Protein AF-A0A8C7DKJ1-F1 (afdb_monomer)

Structure (mmCIF, N/CA/C/O backbone):
data_AF-A0A8C7DKJ1-F1
#
_entry.id   AF-A0A8C7DKJ1-F1
#
loop_
_atom_site.group_PDB
_atom_site.id
_atom_site.type_symbol
_atom_site.label_atom_id
_atom_site.label_alt_id
_atom_site.label_comp_id
_atom_site.label_asym_id
_atom_site.label_entity_id
_atom_site.label_seq_id
_atom_site.pdbx_PDB_ins_code
_atom_site.Cartn_x
_atom_site.Cartn_y
_atom_site.Cartn_z
_atom_site.occupancy
_atom_site.B_iso_or_equiv
_atom_site.auth_seq_id
_atom_site.auth_comp_id
_atom_site.auth_asym_id
_atom_site.auth_atom_id
_atom_site.pdbx_PDB_model_num
ATOM 1 N N . MET A 1 1 ? 5.495 -5.713 -26.127 1.00 49.66 1 MET A N 1
ATOM 2 C CA . MET A 1 1 ? 6.373 -4.674 -25.534 1.00 49.66 1 MET A CA 1
ATOM 3 C C . MET A 1 1 ? 5.590 -3.442 -25.077 1.00 49.66 1 MET A C 1
ATOM 5 O O . MET A 1 1 ? 5.951 -2.911 -24.039 1.00 49.66 1 MET A O 1
ATOM 9 N N . ALA A 1 2 ? 4.492 -3.054 -25.748 1.00 59.97 2 ALA A N 1
ATOM 10 C CA . ALA A 1 2 ? 3.644 -1.925 -25.333 1.00 59.97 2 ALA A CA 1
ATOM 11 C C . ALA A 1 2 ? 3.027 -2.064 -23.924 1.00 59.97 2 ALA A C 1
ATOM 13 O O . ALA A 1 2 ? 2.925 -1.076 -23.205 1.00 59.97 2 ALA A O 1
ATOM 14 N N . ASP A 1 3 ? 2.681 -3.282 -23.491 1.00 83.88 3 ASP A N 1
ATOM 15 C CA . ASP A 1 3 ? 1.989 -3.473 -22.206 1.00 83.88 3 ASP A CA 1
ATOM 16 C C . ASP A 1 3 ? 2.876 -3.164 -20.992 1.00 83.88 3 ASP A C 1
ATOM 18 O O . ASP A 1 3 ? 2.403 -2.602 -20.009 1.00 83.88 3 ASP A O 1
ATOM 22 N N . ARG A 1 4 ? 4.184 -3.459 -21.064 1.00 87.56 4 ARG A N 1
ATOM 23 C CA . ARG A 1 4 ? 5.123 -3.195 -19.960 1.00 87.56 4 ARG A CA 1
ATOM 24 C C . ARG A 1 4 ? 5.348 -1.701 -19.768 1.00 87.56 4 ARG A C 1
ATOM 26 O O . ARG A 1 4 ? 5.217 -1.200 -18.657 1.00 87.56 4 ARG A O 1
ATOM 33 N N . GLU A 1 5 ? 5.668 -0.992 -20.847 1.00 89.69 5 GLU A N 1
ATOM 34 C CA . GLU A 1 5 ? 5.900 0.455 -20.808 1.00 89.69 5 GLU A CA 1
ATOM 35 C C . GLU A 1 5 ? 4.640 1.207 -20.372 1.00 89.69 5 GLU A C 1
ATOM 37 O O . GLU A 1 5 ? 4.728 2.130 -19.563 1.00 89.69 5 GLU A O 1
ATOM 42 N N . HIS A 1 6 ? 3.464 0.761 -20.827 1.00 92.62 6 HIS A N 1
ATOM 43 C CA . HIS A 1 6 ? 2.182 1.302 -20.387 1.00 92.62 6 HIS A CA 1
ATOM 44 C C . HIS A 1 6 ? 1.953 1.093 -18.882 1.00 92.62 6 HIS A C 1
ATOM 46 O O . HIS A 1 6 ? 1.615 2.045 -18.181 1.00 92.62 6 HIS A O 1
ATOM 52 N N . LEU A 1 7 ? 2.197 -0.114 -18.356 1.00 91.94 7 LEU A N 1
ATOM 53 C CA . LEU A 1 7 ? 2.068 -0.403 -16.921 1.00 91.94 7 LEU A CA 1
ATOM 54 C C . LEU A 1 7 ? 3.050 0.414 -16.067 1.00 91.94 7 LEU A C 1
ATOM 56 O O . LEU A 1 7 ? 2.675 0.922 -15.011 1.00 91.94 7 LEU A O 1
ATOM 60 N N . VAL A 1 8 ? 4.295 0.580 -16.523 1.00 92.38 8 VAL A N 1
ATOM 61 C CA . VAL A 1 8 ? 5.293 1.413 -15.832 1.00 92.38 8 VAL A CA 1
ATOM 62 C C . VAL A 1 8 ? 4.885 2.885 -15.859 1.00 92.38 8 VAL A C 1
ATOM 64 O O . VAL A 1 8 ? 5.001 3.576 -14.847 1.00 92.38 8 VAL A O 1
ATOM 67 N N . TYR A 1 9 ? 4.369 3.378 -16.986 1.00 94.25 9 TYR A N 1
ATOM 68 C CA . TYR A 1 9 ? 3.861 4.744 -17.083 1.00 94.25 9 TYR A CA 1
ATOM 69 C C . TYR A 1 9 ? 2.651 4.968 -16.166 1.00 94.25 9 TYR A C 1
ATOM 71 O O . TYR A 1 9 ? 2.610 5.954 -15.431 1.00 94.25 9 TYR A O 1
ATOM 79 N N . GLN A 1 10 ? 1.716 4.017 -16.120 1.00 93.94 10 GLN A N 1
ATOM 80 C CA . GLN A 1 10 ? 0.582 4.044 -15.199 1.00 93.94 10 GLN A CA 1
ATOM 81 C C . GLN A 1 10 ? 1.036 4.048 -13.732 1.00 93.94 10 GLN A C 1
ATOM 83 O O . GLN A 1 10 ? 0.512 4.826 -12.937 1.00 93.94 10 GLN A O 1
ATOM 88 N N . ALA A 1 11 ? 2.051 3.254 -13.373 1.00 93.75 11 ALA A N 1
ATOM 89 C CA . ALA A 1 11 ? 2.623 3.263 -12.028 1.00 93.75 11 ALA A CA 1
ATOM 90 C C . ALA A 1 11 ? 3.230 4.628 -11.659 1.00 93.75 11 ALA A C 1
ATOM 92 O O . ALA A 1 11 ? 3.038 5.096 -10.539 1.00 93.75 11 ALA A O 1
ATOM 93 N N . LYS A 1 12 ? 3.905 5.301 -12.600 1.00 94.25 12 LYS A N 1
ATOM 94 C CA . LYS A 1 12 ? 4.431 6.663 -12.394 1.00 94.25 12 LYS A CA 1
ATOM 95 C C . LYS A 1 12 ? 3.313 7.687 -12.197 1.00 94.25 12 LYS A C 1
ATOM 97 O O . LYS A 1 12 ? 3.416 8.541 -11.324 1.00 94.25 12 LYS A O 1
ATOM 102 N N . LEU A 1 13 ? 2.226 7.598 -12.965 1.00 95.56 13 LEU A N 1
ATOM 103 C CA . LEU A 1 13 ? 1.056 8.461 -12.759 1.00 95.56 13 LEU A CA 1
ATOM 104 C C . LEU A 1 13 ? 0.414 8.219 -11.386 1.00 95.56 13 LEU A C 1
ATOM 106 O O . LEU A 1 13 ? 0.080 9.173 -10.686 1.00 95.56 13 LEU A O 1
ATOM 110 N N . ALA A 1 14 ? 0.285 6.953 -10.982 1.00 94.06 14 ALA A N 1
ATOM 111 C CA . ALA A 1 14 ? -0.242 6.580 -9.674 1.00 94.06 14 ALA A CA 1
ATOM 112 C C . ALA A 1 14 ? 0.647 7.083 -8.524 1.00 94.06 14 ALA A C 1
ATOM 114 O O . ALA A 1 14 ? 0.116 7.535 -7.512 1.00 94.06 14 ALA A O 1
ATOM 115 N N . GLU A 1 15 ? 1.974 7.065 -8.687 1.00 93.06 15 GLU A N 1
ATOM 116 C CA . GLU A 1 15 ? 2.923 7.659 -7.737 1.00 93.06 15 GLU A CA 1
ATOM 117 C C . GLU A 1 15 ? 2.673 9.163 -7.558 1.00 93.06 15 GLU A C 1
ATOM 119 O O . GLU A 1 15 ? 2.519 9.623 -6.430 1.00 93.06 15 GLU A O 1
ATOM 124 N N . GLN A 1 16 ? 2.559 9.918 -8.657 1.00 94.31 16 GLN A N 1
ATOM 125 C CA . GLN A 1 16 ? 2.298 11.366 -8.608 1.00 94.31 16 GLN A CA 1
ATOM 126 C C . GLN A 1 16 ? 0.930 11.707 -8.001 1.00 94.31 16 GLN A C 1
ATOM 128 O O . GLN A 1 16 ? 0.756 12.773 -7.417 1.00 94.31 16 GLN A O 1
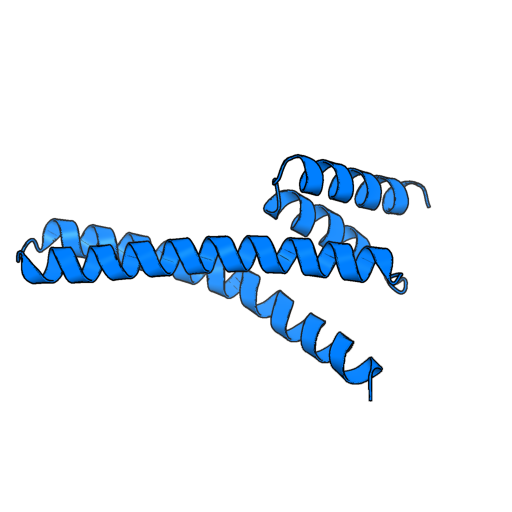ATOM 133 N N . ALA A 1 17 ? -0.043 10.806 -8.137 1.00 94.62 17 ALA A N 1
ATOM 134 C CA . ALA A 1 17 ? -1.374 10.944 -7.558 1.00 94.62 17 ALA A CA 1
ATOM 135 C C . ALA A 1 17 ? -1.490 10.362 -6.134 1.00 94.62 17 ALA A C 1
ATOM 137 O O . ALA A 1 17 ? -2.594 10.313 -5.593 1.00 94.62 17 ALA A O 1
ATOM 138 N N . GLU A 1 18 ? -0.391 9.872 -5.549 1.00 92.81 18 GLU A N 1
ATOM 139 C CA . GLU A 1 18 ? -0.351 9.186 -4.247 1.00 92.81 18 GLU A CA 1
ATOM 140 C C . GLU A 1 18 ? -1.295 7.966 -4.145 1.00 92.81 18 GLU A C 1
ATOM 142 O O . GLU A 1 18 ? -1.692 7.532 -3.060 1.00 92.81 18 GLU A O 1
ATOM 147 N N . ARG A 1 19 ? -1.647 7.354 -5.282 1.00 94.44 19 ARG A N 1
ATOM 148 C CA . ARG A 1 19 ? -2.526 6.176 -5.367 1.00 94.44 19 ARG A CA 1
ATOM 149 C C . ARG A 1 19 ? -1.708 4.889 -5.309 1.00 94.44 19 ARG A C 1
ATOM 151 O O . ARG A 1 19 ? -1.667 4.101 -6.252 1.00 94.44 19 ARG A O 1
ATOM 158 N N . TYR A 1 20 ? -1.041 4.668 -4.178 1.00 91.62 20 TYR A N 1
ATOM 159 C CA . TYR A 1 20 ? -0.053 3.592 -4.035 1.00 91.62 20 TYR A CA 1
ATOM 160 C C . TYR A 1 20 ? -0.626 2.172 -4.175 1.00 91.62 20 TYR A C 1
ATOM 162 O O . TYR A 1 20 ? 0.098 1.282 -4.612 1.00 91.62 20 TYR A O 1
ATOM 170 N N . ASP A 1 21 ? -1.905 1.940 -3.862 1.00 89.44 21 ASP A N 1
ATOM 171 C CA . ASP A 1 21 ? -2.538 0.632 -4.091 1.00 89.44 21 ASP A CA 1
ATOM 172 C C . ASP A 1 21 ? -2.603 0.285 -5.593 1.00 89.44 21 ASP A C 1
ATOM 174 O O . ASP A 1 21 ? -2.273 -0.836 -5.982 1.00 89.44 21 ASP A O 1
ATOM 178 N N . GLU A 1 22 ? -2.921 1.259 -6.452 1.00 90.75 22 GLU A N 1
ATOM 179 C CA . GLU A 1 22 ? -2.928 1.078 -7.916 1.00 90.75 22 GLU A CA 1
ATOM 180 C C . GLU A 1 22 ? -1.516 0.968 -8.490 1.00 90.75 22 GLU A C 1
ATOM 182 O O . GLU A 1 22 ? -1.264 0.224 -9.443 1.00 90.75 22 GLU A O 1
ATOM 187 N N . MET A 1 23 ? -0.571 1.689 -7.882 1.00 92.44 23 MET A N 1
ATOM 188 C CA . MET A 1 23 ? 0.845 1.561 -8.203 1.00 92.44 23 MET A CA 1
ATOM 189 C C . MET A 1 23 ? 1.336 0.133 -7.916 1.00 92.44 23 MET A C 1
ATOM 191 O O . MET A 1 23 ? 2.038 -0.452 -8.739 1.00 92.44 23 MET A O 1
ATOM 195 N N . VAL A 1 24 ? 0.934 -0.462 -6.783 1.00 90.69 24 VAL A N 1
ATOM 196 C CA . VAL A 1 24 ? 1.253 -1.858 -6.443 1.00 90.69 24 VAL A CA 1
ATOM 197 C C . VAL A 1 24 ? 0.647 -2.820 -7.463 1.00 90.69 24 VAL A C 1
ATOM 199 O O . VAL A 1 24 ? 1.336 -3.745 -7.886 1.00 90.69 24 VAL A O 1
ATOM 202 N N . GLU A 1 25 ? -0.606 -2.624 -7.872 1.00 91.19 25 GLU A N 1
ATOM 203 C CA . GLU A 1 25 ? -1.260 -3.465 -8.883 1.00 91.19 25 GLU A CA 1
ATOM 204 C C . GLU A 1 25 ? -0.531 -3.411 -10.233 1.00 91.19 25 GLU A C 1
ATOM 206 O O . GLU A 1 25 ? -0.160 -4.448 -10.786 1.00 91.19 25 GLU A O 1
ATOM 211 N N . SER A 1 26 ? -0.223 -2.204 -10.709 1.00 91.19 26 SER A N 1
ATOM 212 C CA . SER A 1 26 ? 0.497 -1.997 -11.970 1.00 91.19 26 SER A CA 1
ATOM 213 C C . SER A 1 26 ? 1.883 -2.649 -11.936 1.00 91.19 26 SER A C 1
ATOM 215 O O . SER A 1 26 ? 2.258 -3.391 -12.844 1.00 91.19 26 SER A O 1
ATOM 217 N N . MET A 1 27 ? 2.632 -2.448 -10.847 1.00 90.56 27 MET A N 1
ATOM 218 C CA . MET A 1 27 ? 3.980 -3.000 -10.703 1.00 90.56 27 MET A CA 1
ATOM 219 C C . MET A 1 27 ? 3.996 -4.513 -10.434 1.00 90.56 27 MET A C 1
ATOM 221 O O . MET A 1 27 ? 4.962 -5.181 -10.807 1.00 90.56 27 MET A O 1
ATOM 225 N N . LYS A 1 28 ? 2.935 -5.086 -9.845 1.00 89.25 28 LYS A N 1
ATOM 226 C CA . LYS A 1 28 ? 2.744 -6.546 -9.759 1.00 89.25 28 LYS A CA 1
ATOM 227 C C . LYS A 1 28 ? 2.606 -7.163 -11.146 1.00 89.25 28 LYS A C 1
ATOM 229 O O . LYS A 1 28 ? 3.232 -8.187 -11.402 1.00 89.25 28 LYS A O 1
ATOM 234 N N . ASN A 1 29 ? 1.839 -6.528 -12.033 1.00 89.75 29 ASN A N 1
ATOM 235 C CA . ASN A 1 29 ? 1.675 -7.000 -13.406 1.00 89.75 29 ASN A CA 1
ATOM 236 C C . ASN A 1 29 ? 3.013 -6.987 -14.152 1.00 89.75 29 ASN A C 1
ATOM 238 O O . ASN A 1 29 ? 3.358 -7.987 -14.771 1.00 89.75 29 ASN A O 1
ATOM 242 N N . VAL A 1 30 ? 3.813 -5.920 -14.003 1.00 88.62 30 VAL A N 1
ATOM 243 C CA . VAL A 1 30 ? 5.175 -5.839 -14.574 1.00 88.62 30 VAL A CA 1
ATOM 244 C C . VAL A 1 30 ? 6.085 -6.941 -14.021 1.00 88.62 30 VAL A C 1
ATOM 246 O O . VAL A 1 30 ? 6.773 -7.614 -14.785 1.00 88.62 30 VAL A O 1
ATOM 249 N N . ALA A 1 31 ? 6.063 -7.174 -12.704 1.00 86.06 31 ALA A N 1
ATOM 250 C CA . ALA A 1 31 ? 6.850 -8.229 -12.062 1.00 86.06 31 ALA A CA 1
ATOM 251 C C . ALA A 1 31 ? 6.418 -9.653 -12.460 1.00 86.06 31 ALA A C 1
ATOM 253 O O . ALA A 1 31 ? 7.208 -10.585 -12.332 1.00 86.06 31 ALA A O 1
ATOM 254 N N . GLY A 1 32 ? 5.184 -9.826 -12.939 1.00 85.88 32 GLY A N 1
ATOM 255 C CA . GLY A 1 32 ? 4.659 -11.098 -13.430 1.00 85.88 32 GLY A CA 1
ATOM 256 C C . GLY A 1 32 ? 5.048 -11.441 -14.871 1.00 85.88 32 GLY A C 1
ATOM 257 O O . GLY A 1 32 ? 4.758 -12.550 -15.306 1.00 85.88 32 GLY A O 1
ATOM 258 N N . MET A 1 33 ? 5.698 -10.540 -15.619 1.00 84.62 33 MET A N 1
ATOM 259 C CA . MET A 1 33 ? 5.957 -10.730 -17.059 1.00 84.62 33 MET A CA 1
ATOM 260 C C . MET A 1 33 ? 7.117 -11.692 -17.399 1.00 84.62 33 MET A C 1
ATOM 262 O O . MET A 1 33 ? 7.530 -11.729 -18.549 1.00 84.62 33 MET A O 1
ATOM 266 N N . ASP A 1 34 ? 7.646 -12.468 -16.448 1.00 77.69 34 ASP A N 1
ATOM 267 C CA . ASP A 1 34 ? 8.775 -13.416 -16.618 1.00 77.69 34 ASP A CA 1
ATOM 268 C C . ASP A 1 34 ? 10.039 -12.812 -17.273 1.00 77.69 34 ASP A C 1
ATOM 270 O O . ASP A 1 34 ? 10.864 -13.493 -17.879 1.00 77.69 34 ASP A O 1
ATOM 274 N N . VAL A 1 35 ? 10.203 -11.492 -17.140 1.00 83.31 35 VAL A N 1
ATOM 275 C CA . VAL A 1 35 ? 11.383 -10.742 -17.580 1.00 83.31 35 VAL A CA 1
ATOM 276 C C . VAL A 1 35 ? 12.004 -10.058 -16.372 1.00 83.31 35 VAL A C 1
ATOM 278 O O . VAL A 1 35 ? 11.305 -9.586 -15.475 1.00 83.31 35 VAL A O 1
ATOM 281 N N . GLU A 1 36 ? 13.331 -9.963 -16.362 1.00 86.12 36 GLU A N 1
ATOM 282 C CA . GLU A 1 36 ? 14.054 -9.292 -15.292 1.00 86.12 36 GLU A CA 1
ATOM 283 C C . GLU A 1 36 ? 13.635 -7.814 -15.159 1.00 86.12 36 GLU A C 1
ATOM 285 O O . GLU A 1 36 ? 13.457 -7.082 -16.144 1.00 86.12 36 GLU A O 1
ATOM 290 N N . LEU A 1 37 ? 13.438 -7.384 -13.911 1.00 87.06 37 LEU A N 1
ATOM 291 C CA . LEU A 1 37 ? 13.094 -6.007 -13.578 1.00 87.06 37 LEU A CA 1
ATOM 292 C C . LEU A 1 37 ? 14.337 -5.126 -13.645 1.00 87.06 37 LEU A C 1
ATOM 294 O O . LEU A 1 37 ? 15.358 -5.416 -13.012 1.00 87.06 37 LEU A O 1
ATOM 298 N N . THR A 1 38 ? 14.206 -3.999 -14.336 1.00 90.38 38 THR A N 1
ATOM 299 C CA . THR A 1 38 ? 15.208 -2.937 -14.328 1.00 90.38 38 THR A CA 1
ATOM 300 C C . THR A 1 38 ? 15.338 -2.326 -12.932 1.00 90.38 38 THR A C 1
ATOM 302 O O . THR A 1 38 ? 14.474 -2.475 -12.060 1.00 90.38 38 THR A O 1
ATOM 305 N N . VAL A 1 39 ? 16.433 -1.594 -12.711 1.00 89.12 39 VAL A N 1
ATOM 306 C CA . VAL A 1 39 ? 16.663 -0.868 -11.453 1.00 89.12 39 VAL A CA 1
ATOM 307 C C . VAL A 1 39 ? 15.520 0.110 -11.164 1.00 89.12 39 VAL A C 1
ATOM 309 O O . VAL A 1 39 ? 15.069 0.209 -10.024 1.00 89.12 39 VAL A O 1
ATOM 312 N N . GLU A 1 40 ? 15.018 0.794 -12.193 1.00 89.06 40 GLU A N 1
ATOM 313 C CA . GLU A 1 40 ? 13.915 1.747 -12.063 1.00 89.06 40 GLU A CA 1
ATOM 314 C C . GLU A 1 40 ? 12.614 1.060 -11.627 1.00 89.06 40 GLU A C 1
ATOM 316 O O . GLU A 1 40 ? 11.988 1.478 -10.656 1.00 89.06 40 GLU A O 1
ATOM 321 N N . GLU A 1 41 ? 12.237 -0.045 -12.267 1.00 88.75 41 GLU A N 1
ATOM 322 C CA . GLU A 1 41 ? 11.013 -0.777 -11.919 1.00 88.75 41 GLU A CA 1
ATOM 323 C C . GLU A 1 41 ? 11.091 -1.406 -10.529 1.00 88.75 41 GLU A C 1
ATOM 325 O O . GLU A 1 41 ? 10.112 -1.407 -9.785 1.00 88.75 41 GLU A O 1
ATOM 330 N N . ARG A 1 42 ? 12.265 -1.898 -10.125 1.00 89.56 42 ARG A N 1
ATOM 331 C CA . ARG A 1 42 ? 12.475 -2.403 -8.763 1.00 89.56 42 ARG A CA 1
ATOM 332 C C . ARG A 1 42 ? 12.306 -1.298 -7.719 1.00 89.56 42 ARG A C 1
ATOM 334 O O . ARG A 1 42 ? 11.748 -1.546 -6.645 1.00 89.56 42 ARG A O 1
ATOM 341 N N . ASN A 1 43 ? 12.759 -0.083 -8.032 1.00 89.44 43 ASN A N 1
ATOM 342 C CA . ASN A 1 43 ? 12.558 1.082 -7.176 1.00 89.44 43 ASN A CA 1
ATOM 343 C C . ASN A 1 43 ? 11.076 1.461 -7.099 1.00 89.44 43 ASN A C 1
ATOM 345 O O . ASN A 1 43 ? 10.569 1.613 -5.990 1.00 89.44 43 ASN A O 1
ATOM 349 N N . LEU A 1 44 ? 10.366 1.520 -8.232 1.00 90.69 44 LEU A N 1
ATOM 350 C CA . LEU A 1 44 ? 8.922 1.787 -8.268 1.00 90.69 44 LEU A CA 1
ATOM 351 C C . LEU A 1 44 ? 8.140 0.756 -7.444 1.00 90.69 44 LEU A C 1
ATOM 353 O O . LEU A 1 44 ? 7.328 1.124 -6.599 1.00 90.69 44 LEU A O 1
ATOM 357 N N . LEU A 1 45 ? 8.448 -0.534 -7.604 1.00 89.44 45 LEU A N 1
ATOM 358 C CA . LEU A 1 45 ? 7.857 -1.607 -6.802 1.00 89.44 45 LEU A CA 1
ATOM 359 C C . LEU A 1 45 ? 8.120 -1.381 -5.302 1.00 89.44 45 LEU A C 1
ATOM 361 O O . LEU A 1 45 ? 7.211 -1.476 -4.480 1.00 89.44 45 LEU A O 1
ATOM 365 N N . SER A 1 46 ? 9.353 -1.026 -4.934 1.00 90.00 46 SER A N 1
ATOM 366 C CA . SER A 1 46 ? 9.731 -0.775 -3.538 1.00 90.00 46 SER A CA 1
ATOM 367 C C . SER A 1 46 ? 8.994 0.426 -2.939 1.00 90.00 46 SER A C 1
ATOM 369 O O . SER A 1 46 ? 8.520 0.345 -1.804 1.00 90.00 46 SER A O 1
ATOM 371 N N . VAL A 1 47 ? 8.873 1.523 -3.690 1.00 90.56 47 VAL A N 1
ATOM 372 C CA . VAL A 1 47 ? 8.139 2.731 -3.284 1.00 90.56 47 VAL A CA 1
ATOM 373 C C . VAL A 1 47 ? 6.658 2.416 -3.090 1.00 90.56 47 VAL A C 1
ATOM 375 O O . VAL A 1 47 ? 6.104 2.743 -2.038 1.00 90.56 47 VAL A O 1
ATOM 378 N N . ALA A 1 48 ? 6.039 1.717 -4.044 1.00 89.69 48 ALA A N 1
ATOM 379 C CA . ALA A 1 48 ? 4.631 1.339 -3.990 1.00 89.69 48 ALA A CA 1
ATOM 380 C C . ALA A 1 48 ? 4.313 0.542 -2.713 1.00 89.69 48 ALA A C 1
ATOM 382 O O . ALA A 1 48 ? 3.492 0.954 -1.891 1.00 89.69 48 ALA A O 1
ATOM 383 N N . TYR A 1 49 ? 5.036 -0.561 -2.481 1.00 87.50 49 TYR A N 1
ATOM 384 C CA . TYR A 1 49 ? 4.806 -1.407 -1.308 1.00 87.50 49 TYR A CA 1
ATOM 385 C C . TYR A 1 49 ? 5.143 -0.709 0.011 1.00 87.50 49 TYR A C 1
ATOM 387 O O . TYR A 1 49 ? 4.400 -0.862 0.982 1.00 87.50 49 TYR A O 1
ATOM 395 N N . LYS A 1 50 ? 6.235 0.069 0.076 1.00 89.12 50 LYS A N 1
ATOM 396 C CA . LYS A 1 50 ? 6.619 0.790 1.300 1.00 89.12 50 LYS A CA 1
ATOM 397 C C . LYS A 1 50 ? 5.520 1.757 1.740 1.00 89.12 50 LYS A C 1
ATOM 399 O O . LYS A 1 50 ? 5.221 1.815 2.933 1.00 89.12 50 LYS A O 1
ATOM 404 N N . ASN A 1 51 ? 4.920 2.483 0.80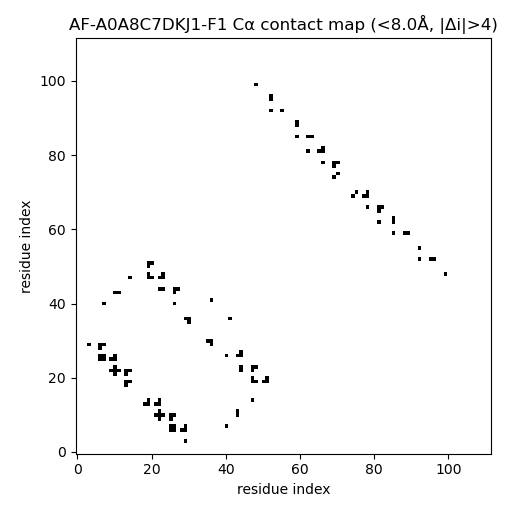0 1.00 88.69 51 ASN A N 1
ATOM 405 C CA . ASN A 1 51 ? 3.859 3.438 1.105 1.00 88.69 51 ASN A CA 1
ATOM 406 C C . ASN A 1 51 ? 2.560 2.741 1.523 1.00 88.69 51 ASN A C 1
ATOM 408 O O . ASN A 1 51 ? 2.009 3.083 2.570 1.00 88.69 51 ASN A O 1
ATOM 412 N N . VAL A 1 52 ? 2.126 1.703 0.797 1.00 88.38 52 VAL A N 1
ATOM 413 C CA . VAL A 1 52 ? 0.925 0.925 1.159 1.00 88.38 52 VAL A CA 1
ATOM 414 C C . VAL A 1 52 ? 1.065 0.306 2.554 1.00 88.38 52 VAL A C 1
ATOM 416 O O . VAL A 1 52 ? 0.200 0.485 3.413 1.00 88.38 52 VAL A O 1
ATOM 419 N N . ILE A 1 53 ? 2.181 -0.378 2.828 1.00 8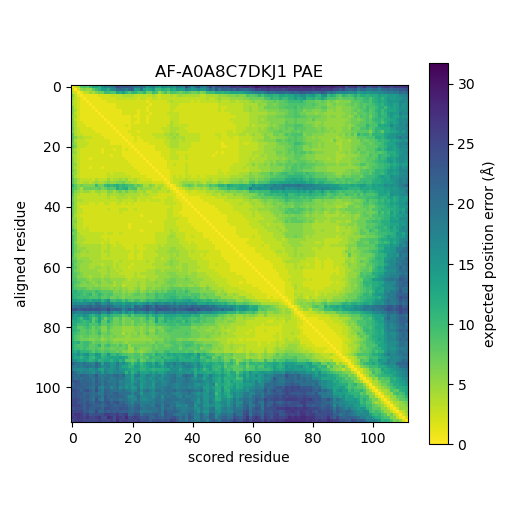5.12 53 ILE A N 1
ATOM 420 C CA . ILE A 1 53 ? 2.437 -1.002 4.137 1.00 85.12 53 ILE A CA 1
ATOM 421 C C . ILE A 1 53 ? 2.584 0.064 5.232 1.00 85.12 53 ILE A C 1
ATOM 423 O O . ILE A 1 53 ? 2.120 -0.134 6.356 1.00 85.12 53 ILE A O 1
ATOM 427 N N . GLY A 1 54 ? 3.214 1.201 4.927 1.00 86.81 54 GLY A N 1
ATOM 428 C CA . GLY A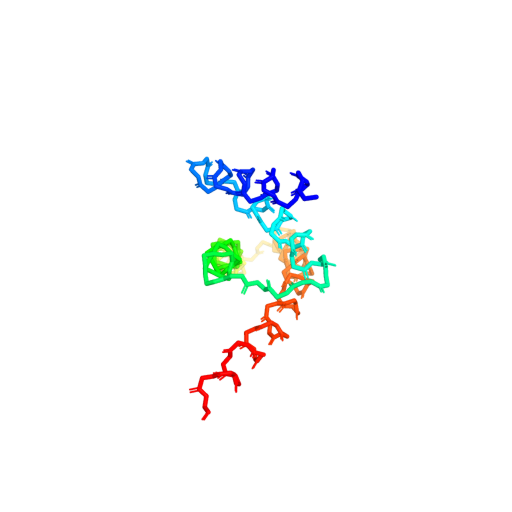 1 54 ? 3.360 2.325 5.852 1.00 86.81 54 GLY A CA 1
ATOM 429 C C . GLY A 1 54 ? 2.012 2.900 6.292 1.00 86.81 54 GLY A C 1
ATOM 430 O O . GLY A 1 54 ? 1.769 3.031 7.496 1.00 86.81 54 GLY A O 1
ATOM 431 N N . ALA A 1 55 ? 1.119 3.169 5.337 1.00 87.50 55 ALA A N 1
ATOM 432 C CA . ALA A 1 55 ? -0.233 3.656 5.598 1.00 87.50 55 ALA A CA 1
ATOM 433 C C . ALA A 1 55 ? -1.053 2.647 6.420 1.00 87.50 55 ALA A C 1
ATOM 435 O O . ALA A 1 55 ? -1.673 3.010 7.423 1.00 87.50 55 ALA A O 1
ATOM 436 N N . ARG A 1 56 ? -0.976 1.359 6.070 1.00 85.62 56 ARG A N 1
ATOM 437 C CA . ARG A 1 56 ? -1.625 0.259 6.803 1.00 85.62 56 ARG A CA 1
ATOM 438 C C . ARG A 1 56 ? -1.137 0.144 8.247 1.00 85.62 56 ARG A C 1
ATOM 440 O O . ARG A 1 56 ? -1.940 0.155 9.178 1.00 85.62 56 ARG A O 1
ATOM 447 N N . ARG A 1 57 ? 0.182 0.184 8.473 1.00 87.06 57 ARG A N 1
ATOM 448 C CA . ARG A 1 57 ? 0.776 0.224 9.824 1.00 87.06 57 ARG A CA 1
ATOM 449 C C . ARG A 1 57 ? 0.342 1.450 10.623 1.00 87.06 57 ARG A C 1
ATOM 451 O O . ARG A 1 57 ? 0.155 1.353 11.835 1.00 87.06 57 ARG A O 1
ATOM 458 N N . ALA A 1 58 ? 0.220 2.615 9.988 1.00 88.69 58 ALA A N 1
ATOM 459 C CA . ALA A 1 58 ? -0.293 3.811 10.651 1.00 88.69 58 ALA A CA 1
ATOM 460 C C . ALA A 1 58 ? -1.759 3.626 11.073 1.00 88.69 58 ALA A C 1
ATOM 462 O O . ALA A 1 58 ? -2.076 3.853 12.240 1.00 88.69 58 ALA A O 1
ATOM 463 N N . SER A 1 59 ? -2.607 3.122 10.173 1.00 89.75 59 SER A N 1
ATOM 464 C CA . SER A 1 59 ? -4.006 2.778 10.457 1.00 89.75 59 SER A CA 1
ATOM 465 C C . SER A 1 59 ? -4.127 1.790 11.622 1.00 89.75 59 SER A C 1
ATOM 467 O O . SER A 1 59 ? -4.817 2.062 12.605 1.00 89.75 59 SER A O 1
ATOM 469 N N . TRP A 1 60 ? -3.356 0.699 11.595 1.00 86.62 60 TRP A N 1
ATOM 470 C CA . TRP A 1 60 ? -3.325 -0.297 12.666 1.00 86.62 60 TRP A CA 1
ATOM 471 C C . TRP A 1 60 ? -2.966 0.296 14.036 1.00 86.62 60 TRP A C 1
ATOM 473 O O . TRP A 1 60 ? -3.609 -0.016 15.043 1.00 86.62 60 TRP A O 1
ATOM 483 N N . ARG A 1 61 ? -1.954 1.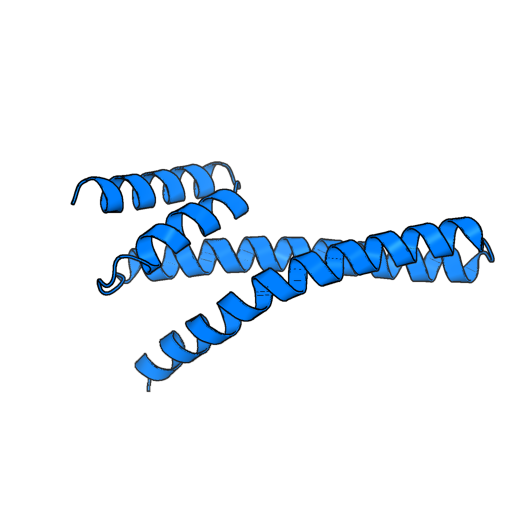176 14.090 1.00 90.12 61 ARG A N 1
ATOM 484 C CA . ARG A 1 61 ? -1.559 1.863 15.333 1.00 90.12 61 ARG A CA 1
ATOM 485 C C . ARG A 1 61 ? -2.681 2.745 15.871 1.00 90.12 61 ARG A C 1
ATOM 487 O O . ARG A 1 61 ? -2.913 2.748 17.079 1.00 90.12 61 ARG A O 1
ATOM 494 N N . ILE A 1 62 ? -3.379 3.466 14.995 1.00 91.75 62 ILE A N 1
ATOM 495 C CA . ILE A 1 62 ? -4.518 4.308 15.381 1.00 91.75 62 ILE A CA 1
ATOM 496 C C . ILE A 1 62 ? -5.636 3.443 15.966 1.00 91.75 62 ILE A C 1
ATOM 498 O O . ILE A 1 62 ? -6.097 3.727 17.068 1.00 91.75 62 ILE A O 1
ATOM 502 N N . ILE A 1 63 ? -6.017 2.359 15.284 1.00 91.19 63 ILE A N 1
ATOM 503 C CA . ILE A 1 63 ? -7.082 1.452 15.739 1.00 91.19 63 ILE A CA 1
ATOM 504 C C . ILE A 1 63 ? -6.727 0.830 17.092 1.00 91.19 63 ILE A C 1
ATOM 506 O O . ILE A 1 63 ? -7.538 0.863 18.011 1.00 91.19 63 ILE A O 1
ATOM 510 N N . SER A 1 64 ? -5.493 0.348 17.251 1.00 89.19 64 SER A N 1
ATOM 511 C CA . SER A 1 64 ? -5.014 -0.209 18.525 1.00 89.19 64 SER A CA 1
ATOM 512 C C . SER A 1 64 ? -5.052 0.833 19.653 1.00 89.19 64 SER A C 1
ATOM 514 O O . SER A 1 64 ? -5.394 0.523 20.790 1.00 89.19 64 SER A O 1
ATOM 516 N N . SER A 1 65 ? -4.748 2.096 19.336 1.00 90.62 65 SER A N 1
ATOM 517 C CA . SER A 1 65 ? -4.815 3.192 20.311 1.00 90.62 65 SER A CA 1
ATOM 518 C C . SER A 1 65 ? -6.257 3.552 20.681 1.00 90.62 65 SER A C 1
ATOM 520 O O . SER A 1 65 ? -6.511 3.964 21.811 1.00 90.62 65 SER A O 1
ATOM 522 N N . LEU A 1 66 ? -7.204 3.430 19.745 1.00 91.00 66 LEU A N 1
ATOM 523 C CA . LEU A 1 66 ? -8.633 3.622 20.009 1.00 91.00 66 LEU A CA 1
ATOM 524 C C . LEU A 1 66 ? -9.196 2.496 20.875 1.00 91.00 66 LEU A C 1
ATOM 526 O O . LEU A 1 66 ? -9.934 2.781 21.812 1.00 91.00 66 LEU A O 1
ATOM 530 N N . GLU A 1 67 ? -8.800 1.251 20.607 1.00 89.19 67 GLU A N 1
ATOM 531 C CA . GLU A 1 67 ? -9.186 0.092 21.414 1.00 89.19 67 GLU A CA 1
ATOM 532 C C . GLU A 1 67 ? -8.784 0.288 22.878 1.00 89.19 67 GLU A C 1
ATOM 534 O O . GLU A 1 67 ? -9.639 0.236 23.758 1.00 89.19 67 GLU A O 1
ATOM 539 N N . GLN A 1 68 ? -7.517 0.637 23.131 1.00 88.69 68 GLN A N 1
ATOM 540 C CA . GLN A 1 68 ? -7.023 0.856 24.492 1.00 88.69 68 GLN A CA 1
ATOM 541 C C . GLN A 1 68 ? -7.758 1.995 25.214 1.00 88.69 68 GLN A C 1
ATOM 543 O O . GLN A 1 68 ? -8.025 1.920 26.413 1.00 88.69 68 GLN A O 1
ATOM 548 N N . LYS A 1 69 ? -8.084 3.075 24.491 1.00 89.81 69 LYS A N 1
ATOM 549 C CA . LYS A 1 69 ? -8.830 4.209 25.055 1.00 89.81 69 LYS A CA 1
ATOM 550 C C . LYS A 1 69 ? -10.255 3.831 25.436 1.00 89.81 69 LYS A C 1
ATOM 552 O O . LYS A 1 69 ? -10.768 4.397 26.397 1.00 89.81 69 LYS A O 1
ATOM 557 N N . GLU A 1 70 ? -10.895 2.948 24.677 1.00 90.31 70 GLU A N 1
ATOM 558 C CA . GLU A 1 70 ? -12.280 2.552 24.931 1.00 90.31 7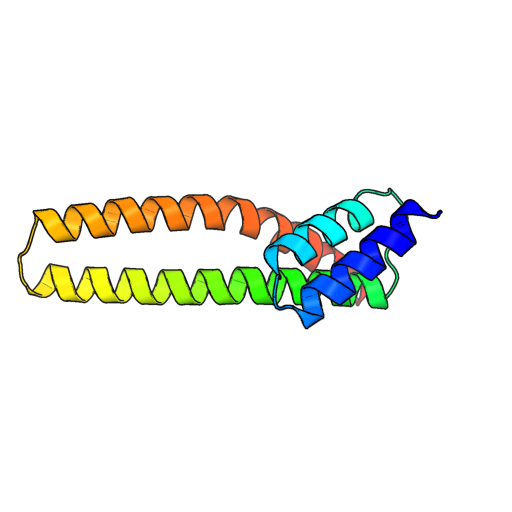0 GLU A CA 1
ATOM 559 C C . GLU A 1 70 ? -12.381 1.461 26.001 1.00 90.31 70 GLU A C 1
ATOM 561 O O . GLU A 1 70 ? -13.303 1.494 26.814 1.00 90.31 70 GLU A O 1
ATOM 566 N N . GLU A 1 71 ? -11.380 0.580 26.090 1.00 87.81 71 GLU A N 1
ATOM 567 C CA . GLU A 1 71 ? -11.240 -0.397 27.176 1.00 87.81 71 GLU A CA 1
ATOM 568 C C . GLU A 1 71 ? -11.193 0.295 28.548 1.00 87.81 71 GLU A C 1
ATOM 570 O O . GLU A 1 71 ? -11.894 -0.103 29.475 1.00 87.81 71 GLU A O 1
ATOM 575 N N . ASN A 1 72 ? -10.487 1.427 28.646 1.00 84.25 72 ASN A N 1
ATOM 576 C CA . ASN A 1 72 ? -10.405 2.225 29.875 1.00 84.25 72 ASN A CA 1
ATOM 577 C C . ASN A 1 72 ? -11.726 2.914 30.276 1.00 84.25 72 ASN A C 1
ATOM 579 O O . ASN A 1 72 ? -11.845 3.381 31.407 1.00 84.25 72 ASN A O 1
ATOM 583 N N . LYS A 1 73 ? -12.704 3.028 29.367 1.00 84.44 73 LYS A N 1
ATOM 584 C CA . LYS A 1 73 ? -14.002 3.677 29.632 1.00 84.44 73 LYS A CA 1
ATOM 585 C C . LYS A 1 73 ? -15.111 2.689 30.002 1.00 84.44 73 LYS A C 1
ATOM 587 O O . LYS A 1 73 ? -16.183 3.136 30.399 1.00 84.44 73 LYS A O 1
ATOM 592 N N . GLY A 1 74 ? -14.882 1.381 29.851 1.00 78.50 74 GLY A N 1
ATOM 593 C CA . GLY A 1 74 ? -15.861 0.338 30.182 1.00 78.50 74 GLY A CA 1
ATOM 594 C C . GLY A 1 74 ? -17.033 0.199 29.198 1.00 78.50 74 GLY A C 1
ATOM 595 O O . GLY A 1 74 ? -18.071 -0.342 29.564 1.00 78.50 74 GLY A O 1
ATOM 596 N N . GLY A 1 75 ? -16.908 0.695 27.960 1.00 80.44 75 GLY A N 1
ATOM 597 C CA . GLY A 1 75 ? -17.949 0.563 26.931 1.00 80.44 75 GLY A CA 1
ATOM 598 C C . GLY A 1 75 ? -17.825 -0.735 26.126 1.00 80.44 75 GLY A C 1
ATOM 599 O O . GLY A 1 75 ? -17.147 -0.743 25.099 1.00 80.44 75 GLY A O 1
ATOM 600 N N . GLU A 1 76 ? -18.490 -1.813 26.553 1.00 83.75 76 GLU A N 1
ATOM 601 C CA . GLU A 1 76 ? -18.363 -3.152 25.941 1.00 83.75 76 GLU A CA 1
ATOM 602 C C . GLU A 1 76 ? -18.792 -3.210 24.462 1.00 83.75 76 GLU A C 1
ATOM 604 O O . GLU A 1 76 ? -18.073 -3.779 23.636 1.00 83.75 76 GLU A O 1
ATOM 609 N N . ASP A 1 77 ? -19.902 -2.563 24.088 1.00 87.88 77 ASP A N 1
ATOM 610 C CA . ASP A 1 77 ? -20.414 -2.591 22.707 1.00 87.88 77 ASP A CA 1
ATOM 611 C C . ASP A 1 77 ? -19.457 -1.920 21.713 1.00 87.88 77 ASP A C 1
ATOM 613 O O . ASP A 1 77 ? -19.143 -2.459 20.648 1.00 87.88 77 ASP A O 1
ATOM 617 N N . LYS A 1 78 ? -18.933 -0.744 22.078 1.00 87.62 78 LYS A N 1
ATOM 618 C CA . LYS A 1 78 ? -17.975 -0.001 21.246 1.00 87.62 78 LYS A CA 1
ATOM 619 C C . LYS A 1 78 ? -16.640 -0.730 21.158 1.00 87.62 78 LYS A C 1
ATOM 621 O O . LYS A 1 78 ? -16.034 -0.762 20.088 1.00 87.62 78 LYS A O 1
ATOM 626 N N . LEU A 1 79 ? -16.200 -1.348 22.254 1.00 90.06 79 LEU A N 1
ATOM 627 C CA . LEU A 1 79 ? -14.983 -2.154 22.278 1.00 90.06 79 LEU A CA 1
ATOM 628 C C . LEU A 1 79 ? -15.092 -3.353 21.328 1.00 90.06 79 LEU A C 1
ATOM 630 O O . LEU A 1 79 ? -14.154 -3.631 20.579 1.00 90.06 79 LEU A O 1
ATOM 634 N N . LYS A 1 80 ? -16.252 -4.020 21.298 1.00 91.50 80 LYS A N 1
ATOM 635 C CA . LYS A 1 80 ? -16.523 -5.117 20.362 1.00 91.50 80 LYS A CA 1
ATOM 636 C C . LYS A 1 80 ? -16.448 -4.652 18.904 1.00 91.50 80 LYS A C 1
ATOM 638 O O . LYS A 1 80 ? -15.730 -5.269 18.119 1.00 91.50 80 LYS A O 1
ATOM 643 N N . MET A 1 81 ? -17.084 -3.526 18.566 1.00 90.50 81 MET A N 1
ATOM 644 C CA . MET A 1 81 ? -17.008 -2.947 17.215 1.00 90.50 81 MET A CA 1
ATOM 645 C C . MET A 1 81 ? -15.565 -2.620 16.797 1.00 90.50 81 MET A C 1
ATOM 647 O O . MET A 1 81 ? -15.160 -2.906 15.670 1.00 90.50 81 MET A O 1
ATOM 651 N N . ILE A 1 82 ? -14.763 -2.046 17.702 1.00 90.62 82 ILE A N 1
ATOM 652 C CA . ILE A 1 82 ? -13.356 -1.717 17.421 1.00 90.62 82 ILE A CA 1
ATOM 653 C C . ILE A 1 82 ? -12.533 -2.990 17.181 1.00 90.62 82 ILE A C 1
ATOM 655 O O . ILE A 1 82 ? -11.719 -3.024 16.257 1.00 90.62 82 ILE A O 1
ATOM 659 N N . ARG A 1 83 ? -12.760 -4.050 17.967 1.00 90.19 83 ARG A N 1
ATOM 660 C CA . ARG A 1 83 ? -12.075 -5.345 17.814 1.00 90.19 83 ARG A CA 1
ATOM 661 C C . ARG A 1 83 ? -12.400 -6.029 16.488 1.00 90.19 83 ARG A C 1
ATOM 663 O O . ARG A 1 83 ? -11.485 -6.509 15.818 1.00 90.19 83 ARG A O 1
ATOM 670 N N . GLU A 1 84 ? -13.665 -6.034 16.079 1.00 91.06 84 GLU A N 1
ATOM 671 C CA . GLU A 1 84 ? -14.093 -6.579 14.780 1.00 91.06 84 GLU A CA 1
ATOM 672 C C . GLU A 1 84 ? -13.464 -5.803 13.612 1.00 91.06 84 GLU A C 1
ATOM 674 O O . GLU A 1 84 ? -12.913 -6.389 12.671 1.00 91.06 84 GLU A O 1
ATOM 679 N N . TYR A 1 85 ? -13.452 -4.469 13.702 1.00 89.56 85 TYR A N 1
ATOM 680 C CA . TYR A 1 85 ? -12.807 -3.634 12.692 1.00 89.56 85 TYR A CA 1
ATOM 681 C C . TYR A 1 85 ? -11.294 -3.883 12.628 1.00 89.56 85 TYR A C 1
ATOM 683 O O . TYR A 1 85 ? -10.732 -4.052 11.544 1.00 89.56 85 TYR A O 1
ATOM 691 N N . ARG A 1 86 ? -10.634 -3.994 13.787 1.00 86.50 86 ARG A N 1
ATOM 692 C CA . ARG A 1 86 ? -9.215 -4.347 13.894 1.00 86.50 86 ARG A CA 1
ATOM 693 C C . ARG A 1 86 ? -8.928 -5.675 13.189 1.00 86.50 86 ARG A C 1
ATOM 695 O O . ARG A 1 86 ? -8.041 -5.720 12.345 1.00 86.50 86 ARG A O 1
ATOM 702 N N . GLN A 1 87 ? -9.694 -6.734 13.447 1.00 85.94 87 GLN A N 1
ATOM 703 C CA . GLN A 1 87 ? -9.498 -8.023 12.766 1.00 85.94 87 GLN A CA 1
ATOM 704 C C . GLN A 1 87 ? -9.591 -7.909 11.239 1.00 85.94 87 GLN A C 1
ATOM 706 O O . GLN A 1 87 ? -8.752 -8.470 10.533 1.00 85.94 87 GLN A O 1
ATOM 711 N N . THR A 1 88 ? -10.545 -7.123 10.736 1.00 85.44 88 THR A N 1
ATOM 712 C CA . THR A 1 88 ? -10.713 -6.885 9.295 1.00 85.44 88 THR A CA 1
ATOM 713 C C . THR A 1 88 ? -9.485 -6.200 8.682 1.00 85.44 88 THR A C 1
ATOM 715 O O . THR A 1 88 ? -9.030 -6.586 7.604 1.00 85.44 88 THR A O 1
ATOM 718 N N . VAL A 1 89 ? -8.902 -5.213 9.376 1.00 81.94 89 VAL A N 1
ATOM 719 C CA . VAL A 1 89 ? -7.660 -4.549 8.933 1.00 81.94 89 VAL A CA 1
ATOM 720 C C . VAL A 1 89 ? -6.472 -5.514 8.966 1.00 81.94 89 VAL A C 1
ATOM 722 O O . VAL A 1 89 ? -5.716 -5.576 8.002 1.00 81.94 89 VAL A O 1
ATOM 725 N N . SER A 1 90 ? -6.346 -6.324 10.022 1.00 75.06 90 SER A N 1
ATOM 726 C CA . SER A 1 90 ? -5.292 -7.344 10.137 1.00 75.06 90 SER A CA 1
ATOM 727 C C . SER A 1 90 ? -5.314 -8.360 9.001 1.00 75.06 90 SER A C 1
ATOM 729 O O . SER A 1 90 ? -4.273 -8.632 8.411 1.00 75.06 90 SER A O 1
ATOM 731 N N . GLN A 1 91 ? -6.488 -8.907 8.674 1.00 73.81 91 GLN A N 1
ATOM 732 C CA . GLN A 1 91 ? 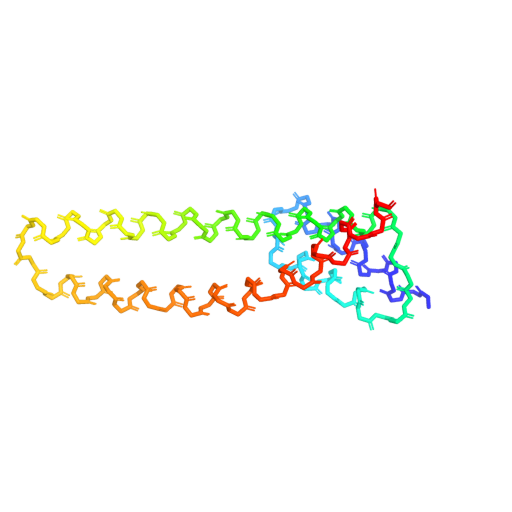-6.616 -9.897 7.602 1.00 73.81 91 GLN A CA 1
ATOM 733 C C . GLN A 1 91 ? -6.210 -9.299 6.253 1.00 73.81 91 GLN A C 1
ATOM 735 O O . GLN A 1 91 ? -5.387 -9.874 5.545 1.00 73.81 91 GLN A O 1
ATOM 740 N N . ARG A 1 92 ? -6.685 -8.083 5.950 1.00 68.56 92 ARG A N 1
ATOM 741 C CA . ARG A 1 92 ? -6.297 -7.360 4.730 1.00 68.56 92 ARG A CA 1
ATOM 742 C C . ARG A 1 92 ? -4.796 -7.069 4.664 1.0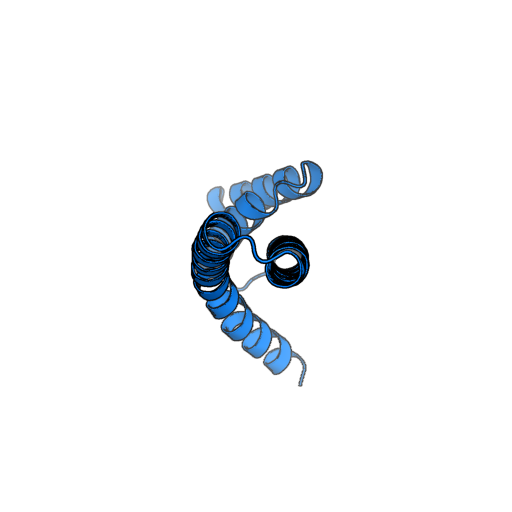0 68.56 92 ARG A C 1
ATOM 744 O O . ARG A 1 92 ? -4.244 -7.007 3.564 1.00 68.56 92 ARG A O 1
ATOM 751 N N . ASP A 1 93 ? -4.141 -6.854 5.803 1.00 63.19 93 ASP A N 1
ATOM 752 C CA . ASP A 1 93 ? -2.704 -6.569 5.896 1.00 63.19 93 ASP A CA 1
ATOM 753 C C . ASP A 1 93 ? -1.826 -7.815 5.774 1.00 63.19 93 ASP A C 1
ATOM 755 O O . ASP A 1 93 ? -0.782 -7.752 5.117 1.00 63.19 93 ASP A O 1
ATOM 759 N N . SER A 1 94 ? -2.250 -8.947 6.340 1.00 59.00 94 SER A N 1
ATOM 760 C CA . SER A 1 94 ? -1.542 -10.228 6.230 1.00 59.00 94 SER A CA 1
ATOM 761 C C . SER A 1 94 ? -1.384 -10.683 4.777 1.00 59.00 94 SER A C 1
ATOM 763 O O . SER A 1 94 ? -0.286 -11.095 4.392 1.00 59.00 94 SER A O 1
ATOM 765 N N . ASP A 1 95 ? -2.418 -10.506 3.953 1.00 59.41 95 ASP A N 1
ATOM 766 C CA . ASP A 1 95 ? -2.386 -10.870 2.529 1.00 59.41 95 ASP A CA 1
ATOM 767 C C . ASP A 1 95 ? -1.390 -10.018 1.721 1.00 59.41 95 ASP A C 1
ATOM 769 O O . ASP A 1 95 ? -0.745 -10.499 0.789 1.00 59.41 95 ASP A O 1
ATOM 773 N N . SER A 1 96 ? -1.210 -8.747 2.095 1.00 55.81 96 SER A N 1
ATOM 774 C CA . SER A 1 96 ? -0.270 -7.831 1.429 1.00 55.81 96 SER A CA 1
ATOM 775 C C . SER A 1 96 ? 1.180 -8.033 1.899 1.00 55.81 96 SER A C 1
ATOM 777 O O . SER A 1 96 ? 2.126 -7.929 1.114 1.00 55.81 96 SER A O 1
ATOM 779 N N . CYS A 1 97 ? 1.374 -8.375 3.178 1.00 55.47 97 CYS A N 1
ATOM 780 C CA . CYS A 1 97 ? 2.695 -8.507 3.798 1.00 55.47 97 CYS A CA 1
ATOM 781 C C . CYS A 1 97 ? 3.457 -9.768 3.339 1.00 55.47 97 CYS A C 1
ATOM 783 O O . CYS A 1 97 ? 4.684 -9.728 3.214 1.00 55.47 97 CYS A O 1
ATOM 785 N N . HIS A 1 98 ? 2.749 -10.860 3.014 1.00 50.72 98 HIS A N 1
ATOM 786 C CA . HIS A 1 98 ? 3.369 -12.094 2.508 1.00 50.72 98 HIS A CA 1
ATOM 787 C C . HIS A 1 98 ? 4.098 -11.877 1.169 1.00 50.72 98 HIS A C 1
ATOM 789 O O . HIS A 1 98 ? 5.141 -12.472 0.911 1.00 50.72 98 HIS A O 1
ATOM 795 N N . VAL A 1 99 ? 3.602 -10.961 0.331 1.00 52.03 99 VAL A N 1
ATOM 796 C CA . VAL A 1 99 ? 4.198 -10.673 -0.983 1.00 52.03 99 VAL A CA 1
ATOM 797 C C . VAL A 1 99 ? 5.512 -9.890 -0.850 1.00 52.03 99 VAL A C 1
ATOM 799 O O . VAL A 1 99 ? 6.452 -10.110 -1.616 1.00 52.03 99 VAL A O 1
ATOM 802 N N . PHE A 1 100 ? 5.623 -9.013 0.155 1.00 51.00 100 PHE A N 1
ATOM 803 C CA . PHE A 1 100 ? 6.819 -8.192 0.353 1.00 51.00 100 PHE A CA 1
ATOM 804 C C . PHE A 1 100 ? 8.004 -8.991 0.916 1.00 51.00 100 PHE A C 1
ATOM 806 O O . PHE A 1 100 ? 9.132 -8.799 0.456 1.00 51.00 100 PHE A O 1
ATOM 813 N N . SER A 1 101 ? 7.787 -9.914 1.864 1.00 49.00 101 SER A N 1
ATOM 814 C CA . SER A 1 101 ? 8.902 -10.687 2.440 1.00 49.00 101 SER A CA 1
ATOM 815 C C . SER A 1 101 ? 9.568 -11.602 1.409 1.00 49.00 101 SER A C 1
ATOM 817 O O . SER A 1 101 ? 10.786 -11.777 1.449 1.00 49.00 101 SER A O 1
ATOM 819 N N . VAL A 1 102 ? 8.800 -12.137 0.455 1.00 49.16 102 VAL A N 1
ATOM 820 C CA . VAL A 1 102 ? 9.300 -13.019 -0.613 1.00 49.16 102 VAL A CA 1
ATOM 821 C C . VAL A 1 102 ? 10.110 -12.247 -1.663 1.00 49.16 102 VAL A C 1
ATOM 823 O O . VAL A 1 102 ? 11.105 -12.759 -2.169 1.00 49.16 102 VAL A O 1
ATOM 826 N N . GLN A 1 103 ? 9.740 -10.999 -1.966 1.00 48.91 103 GLN A N 1
ATOM 827 C CA . GLN A 1 103 ? 10.453 -10.181 -2.958 1.00 48.91 103 GLN A CA 1
ATOM 828 C C . GLN A 1 103 ? 11.677 -9.459 -2.369 1.00 48.91 103 GLN A C 1
ATOM 830 O O . GLN A 1 103 ? 12.727 -9.384 -3.011 1.00 48.91 103 GLN A O 1
ATOM 835 N N . HIS A 1 104 ? 11.599 -8.979 -1.122 1.00 44.66 104 HIS A N 1
ATOM 836 C CA . HIS A 1 104 ? 12.722 -8.288 -0.480 1.00 44.66 104 HIS A CA 1
ATOM 837 C C . HIS A 1 104 ? 13.885 -9.239 -0.148 1.00 44.66 104 HIS A C 1
ATOM 839 O O . HIS A 1 104 ? 15.048 -8.873 -0.314 1.00 44.66 104 HIS A O 1
ATOM 845 N N . SER A 1 105 ? 13.590 -10.487 0.240 1.00 40.12 105 SER A N 1
ATOM 846 C CA . SER A 1 105 ? 14.612 -11.523 0.463 1.00 40.12 105 SER A CA 1
ATOM 847 C C . SER A 1 105 ? 15.361 -11.899 -0.824 1.00 40.12 105 SER A C 1
ATOM 849 O O . SER A 1 105 ? 16.580 -12.056 -0.792 1.00 40.12 105 SER A O 1
ATOM 851 N N . ARG A 1 106 ? 14.679 -11.928 -1.978 1.00 44.16 106 ARG A N 1
ATOM 852 C CA . ARG A 1 106 ? 15.316 -12.129 -3.293 1.00 44.16 106 ARG A CA 1
ATOM 853 C C . ARG A 1 106 ? 16.169 -10.936 -3.736 1.00 44.16 106 ARG A C 1
ATOM 855 O O . ARG A 1 106 ? 17.240 -11.132 -4.301 1.00 44.16 106 ARG A O 1
ATOM 862 N N . SER A 1 107 ? 15.750 -9.702 -3.441 1.00 42.06 107 SER A N 1
ATOM 863 C CA . SER A 1 107 ? 16.524 -8.507 -3.814 1.00 42.06 107 SER A CA 1
ATOM 864 C C . SER A 1 107 ? 17.765 -8.270 -2.943 1.00 42.06 107 SER A C 1
ATOM 866 O O . SER A 1 107 ? 18.718 -7.662 -3.431 1.00 42.06 107 SER A O 1
ATOM 868 N N . LEU A 1 108 ? 17.766 -8.694 -1.675 1.00 44.09 108 LEU A N 1
ATOM 869 C CA . LEU A 1 108 ? 18.946 -8.599 -0.807 1.00 44.09 108 LEU A CA 1
ATOM 870 C C . LEU A 1 108 ? 19.981 -9.692 -1.120 1.00 44.09 108 LEU A C 1
ATOM 872 O O . LEU A 1 108 ? 21.174 -9.419 -1.044 1.00 44.09 108 LEU A O 1
ATOM 876 N N . ALA A 1 109 ? 19.544 -10.878 -1.557 1.00 42.66 109 ALA A N 1
ATOM 877 C CA . ALA A 1 109 ? 20.435 -11.972 -1.958 1.00 42.66 109 ALA A CA 1
ATOM 878 C C . ALA A 1 109 ? 21.263 -11.677 -3.228 1.00 42.66 109 ALA A C 1
ATOM 880 O O . ALA A 1 109 ? 22.302 -12.286 -3.423 1.00 42.66 109 ALA A O 1
ATOM 881 N N . SER A 1 110 ? 20.842 -10.727 -4.071 1.00 40.72 110 SER A N 1
ATOM 882 C CA . SER A 1 110 ? 21.595 -10.294 -5.264 1.00 40.72 110 SER A CA 1
ATOM 883 C C . SER A 1 110 ? 22.648 -9.209 -4.971 1.00 40.72 110 SER A C 1
ATOM 885 O O . SER A 1 110 ? 23.313 -8.738 -5.894 1.00 40.72 110 SER A O 1
ATOM 887 N N . ARG A 1 111 ? 22.763 -8.752 -3.716 1.00 44.91 111 ARG A N 1
ATOM 888 C CA . ARG A 1 111 ? 23.729 -7.732 -3.266 1.00 44.91 111 ARG A CA 1
ATOM 889 C C . ARG A 1 111 ? 24.837 -8.295 -2.359 1.00 44.91 111 ARG A C 1
ATOM 891 O O . ARG A 1 111 ? 25.587 -7.499 -1.796 1.00 44.91 111 ARG A O 1
ATOM 898 N N . ALA A 1 112 ? 24.932 -9.617 -2.222 1.00 37.69 112 ALA A N 1
ATOM 899 C CA . ALA A 1 112 ? 26.034 -10.325 -1.567 1.00 37.69 112 ALA A CA 1
ATOM 900 C C . ALA A 1 112 ? 26.782 -11.160 -2.611 1.00 37.69 112 ALA A C 1
ATOM 902 O O . ALA A 1 112 ? 28.024 -11.229 -2.506 1.00 37.69 112 ALA A O 1
#

Secondary structure (DSSP, 8-state):
-HHHHHHHHHHHHHHHTT-HHHHHHHHHHHHTSSSPPPHHHHHHHHHHHHHHHHHHHHHHHHHHHHHHHHHTTT-HHHHHHHHHHHHHHHHHHHHHHHHHHHHHHHHHHTT-

Solvent-accessible surface area (backbone atoms only — not comparable to full-atom values): 6174 Å² total; per-residue (Å²): 115,68,68,54,58,50,30,53,50,50,24,52,54,21,53,78,67,70,37,30,68,59,15,38,53,30,42,48,56,52,66,65,64,86,54,89,74,50,75,67,54,51,46,51,44,50,53,18,50,52,49,44,53,49,53,50,54,52,51,52,52,51,51,54,53,50,42,57,58,34,60,76,68,70,45,64,70,63,38,51,55,47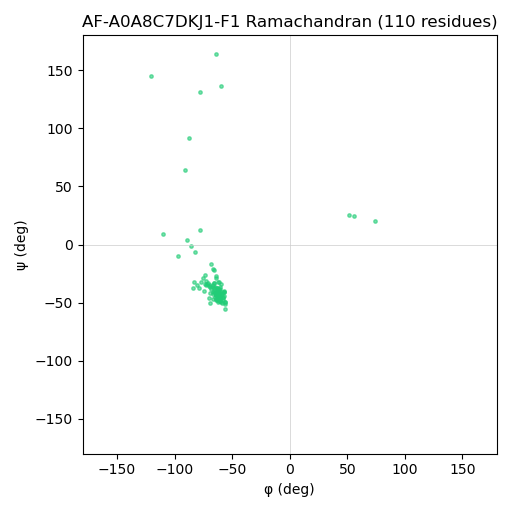,52,55,52,48,51,56,53,51,56,63,45,54,69,56,50,60,58,49,58,62,51,52,56,58,60,54,64,76,75,114

InterPro domains:
  IPR000308 14-3-3 protein [PTHR18860] (4-98)
  IPR023409 14-3-3 protein, conserved site [PS00796] (42-52)
  IPR023410 14-3-3 domain [PF00244] (11-97)
  IPR023410 14-3-3 domain [SM00101] (4-112)
  IPR036815 14-3-3 domain superfamily [G3DSA:1.20.190.20] (1-109)
  IPR036815 14-3-3 domain superfamily [SSF48445] (1-97)

pLDDT: mean 80.79, std 16.39, range [37.69, 95.56]

Mean predicted aligned error: 8.38 Å

Nearest PDB structures (foldseek):
  8dgp-assembly2_D  TM=9.455E-01  e=8.573E-11  Homo sapiens
  7v9b-assembly1_A  TM=9.338E-01  e=1.024E-10  Homo sapiens
  7nmz-assembly1_AA  TM=9.422E-01  e=5.369E-08  Homo sapiens
  6twz-assembly1_A  TM=9.443E-01  e=1.157E-07  Homo sapiens
  6fel-assembly1_A  TM=9.616E-01  e=2.351E-07  Homo sapiens

Foldseek 3Di:
DVLLVVLVVQLVVCVVVVVLVSNLVSLVVNVPPPDDDDPSSVVSNVVSLCSVLVVLVVVLVVLVVVLVVVVVVPDPVVNVVSVVVSVVSVVVNVVSVVVVVVVVVVVVVVVD

Radius of gyration: 18.05 Å; Cα contacts (8 Å, |Δi|>4): 65; chains: 1; bounding box: 46×25×56 Å

Organism: Oncorhynchus kisutch (NCBI:txid8019)

Sequence (112 aa):
MADREHLVYQAKLAEQAERYDEMVESMKNVAGMDVELTVEERNLLSVAYKNVIGARRASWRIISSLEQKEENKGGEDKLKMIREYRQTVSQRDSDSCHVFSVQHSRSLASRA